Protein AF-A0A511KJM5-F1 (afdb_monomer)

Structure (mmCIF, N/CA/C/O backbone):
data_AF-A0A511KJM5-F1
#
_entry.id   AF-A0A511KJM5-F1
#
loop_
_atom_site.group_PDB
_atom_site.id
_atom_site.type_symbol
_atom_site.label_atom_id
_atom_site.label_alt_id
_atom_site.label_comp_id
_atom_site.label_asym_id
_atom_site.label_entity_id
_atom_site.label_seq_id
_atom_site.pdbx_PDB_ins_code
_atom_site.Cartn_x
_atom_site.Cartn_y
_atom_site.Cartn_z
_atom_site.occupancy
_atom_site.B_iso_or_equiv
_atom_site.auth_seq_id
_atom_site.auth_comp_id
_atom_site.auth_asym_id
_atom_site.auth_atom_id
_atom_site.pdbx_PDB_model_num
ATOM 1 N N . MET A 1 1 ? 23.973 -9.662 65.866 1.00 44.62 1 MET A N 1
ATOM 2 C CA . MET A 1 1 ? 25.382 -10.062 65.670 1.00 44.62 1 MET A CA 1
ATOM 3 C C . MET A 1 1 ? 25.517 -10.711 64.301 1.00 44.62 1 MET A C 1
ATOM 5 O O . MET A 1 1 ? 24.702 -11.571 64.009 1.00 44.62 1 MET A O 1
ATOM 9 N N . LEU A 1 2 ? 26.537 -10.286 63.536 1.00 46.44 2 LEU A N 1
ATOM 10 C CA . LEU A 1 2 ? 27.051 -10.831 62.260 1.00 46.44 2 LEU A CA 1
ATOM 11 C C . LEU A 1 2 ? 26.158 -10.548 61.031 1.00 46.44 2 LEU A C 1
ATOM 13 O O . LEU A 1 2 ? 25.158 -11.214 60.820 1.00 46.44 2 LEU A O 1
ATOM 17 N N . SER A 1 3 ? 26.356 -9.469 60.264 1.00 47.91 3 SER A N 1
ATOM 18 C CA . SER A 1 3 ? 27.481 -9.153 59.355 1.00 47.91 3 SER A CA 1
ATOM 19 C C . SER A 1 3 ? 27.780 -10.245 58.328 1.00 47.91 3 SER A C 1
ATOM 21 O O . SER A 1 3 ? 28.468 -11.210 58.649 1.00 47.91 3 SER A O 1
ATOM 23 N N . ARG A 1 4 ? 27.409 -10.008 57.060 1.00 50.09 4 ARG A N 1
ATOM 24 C CA . ARG A 1 4 ? 28.290 -10.322 55.925 1.00 50.09 4 ARG A CA 1
ATOM 25 C C . ARG A 1 4 ? 27.958 -9.463 54.703 1.00 50.09 4 ARG A C 1
ATOM 27 O O . ARG A 1 4 ? 26.909 -9.598 54.088 1.00 50.09 4 ARG A O 1
ATOM 34 N N . ALA A 1 5 ? 28.889 -8.568 54.399 1.00 52.91 5 ALA A N 1
ATOM 35 C CA . ALA A 1 5 ? 29.027 -7.882 53.127 1.00 52.91 5 ALA A CA 1
ATOM 36 C C . ALA A 1 5 ? 29.665 -8.825 52.096 1.00 52.91 5 ALA A C 1
ATOM 38 O O . ALA A 1 5 ? 30.489 -9.656 52.483 1.00 52.91 5 ALA A O 1
ATOM 39 N N . ALA A 1 6 ? 29.346 -8.644 50.811 1.00 52.06 6 ALA A N 1
ATOM 40 C CA . ALA A 1 6 ? 30.231 -8.995 49.700 1.00 52.06 6 ALA A CA 1
ATOM 41 C C . ALA A 1 6 ? 29.692 -8.480 48.349 1.00 52.06 6 ALA A C 1
ATOM 43 O O . ALA A 1 6 ? 28.700 -8.995 47.849 1.00 52.06 6 ALA A O 1
ATOM 44 N N . LEU A 1 7 ? 30.437 -7.517 47.782 1.00 52.69 7 LEU A N 1
ATOM 45 C CA . LEU A 1 7 ? 30.958 -7.509 46.398 1.00 52.69 7 LEU A CA 1
ATOM 46 C C . LEU A 1 7 ? 29.911 -7.421 45.268 1.00 52.69 7 LEU A C 1
ATOM 48 O O . LEU A 1 7 ? 29.286 -8.405 44.904 1.00 52.69 7 LEU A O 1
ATOM 52 N N . SER A 1 8 ? 29.606 -6.242 44.718 1.00 44.00 8 SER A N 1
ATOM 53 C CA . SER A 1 8 ? 30.422 -5.459 43.767 1.00 44.00 8 SER A CA 1
ATOM 54 C C . SER A 1 8 ? 31.068 -6.300 42.661 1.00 44.00 8 SER A C 1
ATOM 56 O O . SER A 1 8 ? 32.102 -6.927 42.876 1.00 44.00 8 SER A O 1
ATOM 58 N N . HIS A 1 9 ? 30.469 -6.251 41.471 1.00 49.47 9 HIS A N 1
ATOM 59 C CA . HIS A 1 9 ? 31.138 -6.535 40.206 1.00 49.47 9 HIS A CA 1
ATOM 60 C C . HIS A 1 9 ? 30.840 -5.395 39.228 1.00 49.47 9 HIS A C 1
ATOM 62 O O . HIS A 1 9 ? 29.792 -5.347 38.588 1.00 49.47 9 HIS A O 1
ATOM 68 N N . ASP A 1 10 ? 31.802 -4.481 39.133 1.00 47.84 10 ASP A N 1
ATOM 69 C CA . ASP A 1 10 ? 32.052 -3.677 37.945 1.00 47.84 10 ASP A CA 1
ATOM 70 C C . ASP A 1 10 ? 32.369 -4.599 36.760 1.00 47.84 10 ASP A C 1
ATOM 72 O O . ASP A 1 10 ? 33.267 -5.439 36.846 1.00 47.84 10 ASP A O 1
ATOM 76 N N . ALA A 1 11 ? 31.679 -4.410 35.634 1.00 49.16 11 ALA A N 1
ATOM 77 C CA . ALA A 1 11 ? 32.140 -4.870 34.323 1.00 49.16 11 ALA A CA 1
ATOM 78 C C . ALA A 1 11 ? 31.483 -4.066 33.185 1.00 49.16 11 ALA A C 1
ATOM 80 O O . ALA A 1 11 ? 30.686 -4.557 32.394 1.00 49.16 11 ALA A O 1
ATOM 81 N N . LEU A 1 12 ? 31.800 -2.774 33.145 1.00 50.78 12 LEU A N 1
ATOM 82 C CA . LEU A 1 12 ? 32.419 -2.086 32.006 1.00 50.78 12 LEU A CA 1
ATOM 83 C C . LEU A 1 12 ? 32.422 -2.858 30.661 1.00 50.78 12 LEU A C 1
ATOM 85 O O . LEU A 1 12 ? 33.468 -3.326 30.213 1.00 50.78 12 LEU A O 1
ATOM 89 N N . ASN A 1 13 ? 31.283 -2.940 29.966 1.00 45.88 13 ASN A N 1
ATOM 90 C CA . ASN A 1 13 ? 31.246 -3.509 28.616 1.00 45.88 13 ASN A CA 1
ATOM 91 C C . ASN A 1 13 ? 31.497 -2.415 27.561 1.00 45.88 13 ASN A C 1
ATOM 93 O O . ASN A 1 13 ? 30.588 -1.874 26.932 1.00 45.88 13 ASN A O 1
ATOM 97 N N . LYS A 1 14 ? 32.778 -2.056 27.408 1.00 44.88 14 LYS A N 1
ATOM 98 C CA . LYS A 1 14 ? 33.317 -1.325 26.251 1.00 44.88 14 LYS A CA 1
ATOM 99 C C . LYS A 1 14 ? 33.305 -2.263 25.040 1.00 44.88 14 LYS A C 1
ATOM 101 O O . LYS A 1 14 ? 34.254 -3.014 24.837 1.00 44.88 14 LYS A O 1
ATOM 106 N N . SER A 1 15 ? 32.264 -2.194 24.215 1.00 43.41 15 SER A N 1
ATOM 107 C CA . SER A 1 15 ? 32.276 -2.839 22.898 1.00 43.41 15 SER A CA 1
ATOM 108 C C . SER A 1 15 ? 32.949 -1.918 21.881 1.00 43.41 15 SER A C 1
ATOM 110 O O . SER A 1 15 ? 32.321 -1.051 21.276 1.00 43.41 15 SER A O 1
ATOM 112 N N . SER A 1 16 ? 34.256 -2.106 21.729 1.00 52.28 16 SER A N 1
ATOM 113 C CA . SER A 1 16 ? 35.069 -1.524 20.665 1.00 52.28 16 SER A CA 1
ATOM 114 C C . SER A 1 16 ? 35.290 -2.548 19.547 1.00 52.28 16 SER A C 1
ATOM 116 O O . SER A 1 16 ? 35.626 -3.692 19.846 1.00 52.28 16 SER A O 1
ATOM 118 N N . ARG A 1 17 ? 35.310 -2.042 18.298 1.00 47.44 17 ARG A N 1
ATOM 119 C CA . ARG A 1 17 ? 35.790 -2.651 17.025 1.00 47.44 17 ARG A CA 1
ATOM 120 C C . ARG A 1 17 ? 34.706 -3.462 16.295 1.00 47.44 17 ARG A C 1
ATOM 122 O O . ARG A 1 17 ? 34.012 -4.249 16.912 1.00 47.44 17 ARG A O 1
ATOM 129 N N . LEU A 1 18 ? 34.461 -3.280 14.994 1.00 51.66 18 LEU A N 1
ATOM 130 C CA . LEU A 1 18 ? 35.376 -3.329 13.837 1.00 51.66 18 LEU A CA 1
ATOM 131 C C . LEU A 1 18 ? 34.859 -2.364 12.738 1.00 51.66 18 LEU A C 1
ATOM 133 O O . LEU A 1 18 ? 33.666 -2.327 12.470 1.00 51.66 18 LEU A O 1
ATOM 137 N N . THR A 1 19 ? 35.646 -1.419 12.221 1.00 48.28 19 THR A N 1
ATOM 138 C CA . THR A 1 19 ? 36.573 -1.552 11.074 1.00 48.28 19 THR A CA 1
ATOM 139 C C . THR A 1 19 ? 35.918 -2.079 9.790 1.00 48.28 19 THR A C 1
ATOM 141 O O . THR A 1 19 ? 35.912 -3.280 9.547 1.00 48.28 19 THR A O 1
ATOM 144 N N . VAL A 1 20 ? 35.487 -1.163 8.916 1.00 55.62 20 VAL A N 1
ATOM 145 C CA . VAL A 1 20 ? 35.453 -1.381 7.459 1.00 55.62 20 VAL A CA 1
ATOM 146 C C . VAL A 1 20 ? 36.104 -0.163 6.794 1.00 55.62 20 VAL A C 1
ATOM 148 O O . VAL A 1 20 ? 35.520 0.921 6.817 1.00 55.62 20 VAL A O 1
ATOM 151 N N . PRO A 1 21 ? 37.321 -0.286 6.240 1.00 53.78 21 PRO A N 1
ATOM 152 C CA . PRO A 1 21 ? 37.894 0.745 5.396 1.00 53.78 21 PRO A CA 1
ATOM 153 C C . PRO A 1 21 ? 37.400 0.537 3.961 1.00 53.78 21 PRO A C 1
ATOM 155 O O . PRO A 1 21 ? 37.868 -0.351 3.250 1.00 53.78 21 PRO A O 1
ATOM 158 N N . SER A 1 22 ? 36.460 1.365 3.517 1.00 54.69 22 SER A N 1
ATOM 159 C CA . SER A 1 22 ? 36.085 1.434 2.103 1.00 54.69 22 SER A CA 1
ATOM 160 C C . SER A 1 22 ? 37.133 2.247 1.343 1.00 54.69 22 SER A C 1
ATOM 162 O O . SER A 1 22 ? 36.961 3.440 1.104 1.00 54.69 22 SER A O 1
ATOM 164 N N . PHE A 1 23 ? 38.242 1.604 0.981 1.00 54.06 23 PHE A N 1
ATOM 165 C CA . PHE A 1 23 ? 39.115 2.097 -0.078 1.00 54.06 23 PHE A CA 1
ATOM 166 C C . PHE A 1 23 ? 38.472 1.759 -1.423 1.00 54.06 23 PHE A C 1
ATOM 168 O O . PHE A 1 23 ? 38.379 0.588 -1.786 1.00 54.06 23 PHE A O 1
ATOM 175 N N . LEU A 1 24 ? 38.064 2.777 -2.178 1.00 59.47 24 LEU A N 1
ATOM 176 C CA . LEU A 1 24 ? 37.897 2.647 -3.622 1.00 59.47 24 LEU A CA 1
ATOM 177 C C . LEU A 1 24 ? 38.867 3.603 -4.327 1.00 59.47 24 LEU A C 1
ATOM 179 O O . LEU A 1 24 ? 38.896 4.791 -3.998 1.00 59.47 24 LEU A O 1
ATOM 183 N N . PRO A 1 25 ? 39.686 3.094 -5.264 1.00 60.50 25 PRO A N 1
ATOM 184 C CA . PRO A 1 25 ? 40.621 3.895 -6.031 1.00 60.50 25 PRO A CA 1
ATOM 185 C C . PRO A 1 25 ? 39.911 4.730 -7.105 1.00 60.50 25 PRO A C 1
ATOM 187 O O . PRO A 1 25 ? 38.919 4.324 -7.707 1.00 60.50 25 PRO A O 1
ATOM 190 N N . SER A 1 26 ? 40.495 5.904 -7.335 1.00 54.84 26 SER A N 1
ATOM 191 C CA . SER A 1 26 ? 40.245 6.838 -8.431 1.00 54.84 26 SER A CA 1
ATOM 192 C C . SER A 1 26 ? 40.170 6.152 -9.801 1.00 54.84 26 SER A C 1
ATOM 194 O O . SER A 1 26 ? 41.079 5.417 -10.184 1.00 54.84 26 SER A O 1
ATOM 196 N N . LEU A 1 27 ? 39.126 6.474 -10.569 1.00 60.50 27 LEU A N 1
ATOM 197 C CA . LEU A 1 27 ? 39.102 6.326 -12.023 1.00 60.50 27 LEU A CA 1
ATOM 198 C C . LEU A 1 27 ? 39.003 7.726 -12.649 1.00 60.50 27 LEU A C 1
ATOM 200 O O . LEU A 1 27 ? 37.963 8.373 -12.511 1.00 60.50 27 LEU A O 1
ATOM 204 N N . PRO A 1 28 ? 40.037 8.207 -13.361 1.00 60.47 28 PRO A N 1
ATOM 205 C CA . PRO A 1 28 ? 39.888 9.320 -14.281 1.00 60.47 28 PRO A CA 1
ATOM 206 C C . PRO A 1 28 ? 39.310 8.775 -15.592 1.00 60.47 28 PRO A C 1
ATOM 208 O O . PRO A 1 28 ? 39.903 7.915 -16.240 1.00 60.47 28 PRO A O 1
ATOM 211 N N . ALA A 1 29 ? 38.137 9.254 -15.991 1.00 52.62 29 ALA A N 1
ATOM 212 C CA . ALA A 1 29 ? 37.514 8.880 -17.257 1.00 52.62 29 ALA A CA 1
ATOM 213 C C . ALA A 1 29 ? 36.809 10.113 -17.858 1.00 52.62 29 ALA A C 1
ATOM 215 O O . ALA A 1 29 ? 36.437 11.033 -17.130 1.00 52.62 29 ALA A O 1
ATOM 216 N N . PRO A 1 30 ? 36.704 10.206 -19.188 1.00 53.47 30 PRO A N 1
ATOM 217 C CA . PRO A 1 30 ? 37.473 11.154 -19.984 1.00 53.47 30 PRO A CA 1
ATOM 218 C C . PRO A 1 30 ? 36.684 12.435 -20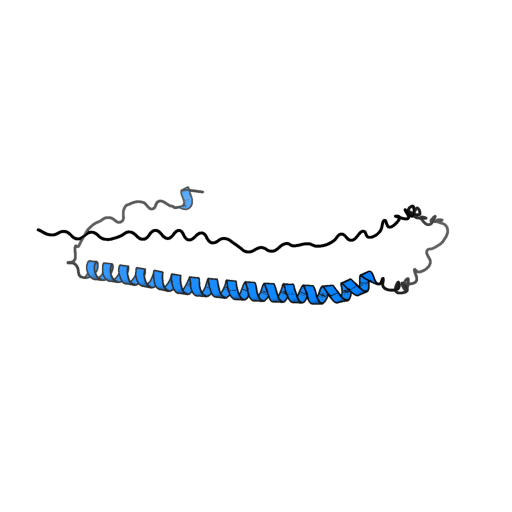.249 1.00 53.47 30 PRO A C 1
ATOM 220 O O . PRO A 1 30 ? 35.462 12.413 -20.408 1.00 53.47 30 PRO A O 1
ATOM 223 N N . THR A 1 31 ? 37.397 13.548 -20.405 1.00 55.44 31 THR A N 1
ATOM 224 C CA . THR A 1 31 ? 36.868 14.773 -21.007 1.00 55.44 31 THR A CA 1
ATOM 225 C C . THR A 1 31 ? 36.419 14.478 -22.437 1.00 55.44 31 THR A C 1
ATOM 227 O O . THR A 1 31 ? 37.195 14.471 -23.389 1.00 55.44 31 THR A O 1
ATOM 230 N N . ARG A 1 32 ? 35.125 14.201 -22.597 1.00 56.81 32 ARG A N 1
ATOM 231 C CA . ARG A 1 32 ? 34.477 14.118 -23.903 1.00 56.81 32 ARG A CA 1
ATOM 232 C C . ARG A 1 32 ? 34.369 15.549 -24.441 1.00 56.81 32 ARG A C 1
ATOM 234 O O . ARG A 1 32 ? 33.714 16.368 -23.792 1.00 56.81 32 ARG A O 1
ATOM 241 N N . PRO A 1 33 ? 34.975 15.895 -25.590 1.00 57.25 33 PRO A N 1
ATOM 242 C CA . PRO A 1 33 ? 34.729 17.194 -26.186 1.00 57.25 33 PRO A CA 1
ATOM 243 C C . PRO A 1 33 ? 33.260 17.236 -26.608 1.00 57.25 33 PRO A C 1
ATOM 245 O O . PRO A 1 33 ? 32.812 16.464 -27.459 1.00 57.25 33 PRO A O 1
ATOM 248 N N . TYR A 1 34 ? 32.495 18.132 -25.989 1.00 55.81 34 TYR A N 1
ATOM 249 C CA . TYR A 1 34 ? 31.198 18.537 -26.502 1.00 55.81 34 TYR A CA 1
ATOM 250 C C . TYR A 1 34 ? 31.441 19.215 -27.850 1.00 55.81 34 TYR A C 1
ATOM 252 O O . TYR A 1 34 ? 31.724 20.410 -27.924 1.00 55.81 34 TYR A O 1
ATOM 260 N N . ALA A 1 35 ? 31.339 18.441 -28.930 1.00 49.16 35 ALA A N 1
ATOM 261 C CA . ALA A 1 35 ? 31.126 18.983 -30.258 1.00 49.16 35 ALA A CA 1
ATOM 262 C C . ALA A 1 35 ? 29.751 19.661 -30.243 1.00 49.16 35 ALA A C 1
ATOM 264 O O . ALA A 1 35 ? 28.712 19.041 -30.475 1.00 49.16 35 ALA A O 1
ATOM 265 N N . ARG A 1 36 ? 29.766 20.946 -29.890 1.00 50.53 36 ARG A N 1
ATOM 266 C CA . ARG A 1 36 ? 28.658 21.888 -29.979 1.00 50.53 36 ARG A CA 1
ATOM 267 C C . ARG A 1 36 ? 28.301 22.029 -31.459 1.00 50.53 36 ARG A C 1
ATOM 269 O O . ARG A 1 36 ? 28.764 22.941 -32.134 1.00 50.53 36 ARG A O 1
ATOM 276 N N . ARG A 1 37 ? 27.529 21.080 -31.996 1.00 51.44 37 ARG A N 1
ATOM 277 C CA . ARG A 1 37 ? 26.861 21.267 -33.285 1.00 51.44 37 ARG A CA 1
ATOM 278 C C . ARG A 1 37 ? 25.827 22.359 -33.075 1.00 51.44 37 ARG A C 1
ATOM 280 O O . ARG A 1 37 ? 24.842 22.165 -32.370 1.00 51.44 37 ARG A O 1
ATOM 287 N N . TYR A 1 38 ? 26.120 23.519 -33.643 1.00 57.09 38 TYR A N 1
ATOM 288 C CA . TYR A 1 38 ? 25.173 24.604 -33.800 1.00 57.09 38 TYR A CA 1
ATOM 289 C C . TYR A 1 38 ? 23.883 24.059 -34.417 1.00 57.09 38 TYR A C 1
ATOM 291 O O . TYR A 1 38 ? 23.915 23.267 -35.361 1.00 57.09 38 TYR A O 1
ATOM 299 N N . ALA A 1 39 ? 22.764 24.463 -33.823 1.00 57.75 39 ALA A N 1
ATOM 300 C CA . ALA A 1 39 ? 21.435 24.243 -34.352 1.00 57.75 39 ALA A CA 1
ATOM 301 C C . ALA A 1 39 ? 21.385 24.740 -35.802 1.00 57.75 39 ALA A C 1
ATOM 303 O O . ALA A 1 39 ? 21.679 25.902 -36.077 1.00 57.75 39 ALA A O 1
ATOM 304 N N . THR A 1 40 ? 21.026 23.860 -36.730 1.00 57.22 40 THR A N 1
ATOM 305 C CA . THR A 1 40 ? 20.578 24.278 -38.057 1.00 57.22 40 THR A CA 1
ATOM 306 C C . THR A 1 40 ? 19.260 25.035 -37.880 1.00 57.22 40 THR A C 1
ATOM 308 O O . THR A 1 40 ? 18.344 24.468 -37.275 1.00 57.22 40 THR A O 1
ATOM 311 N N . PRO A 1 41 ? 19.125 26.282 -38.361 1.00 56.75 41 PRO A N 1
ATOM 312 C CA . PRO A 1 41 ? 17.831 26.941 -38.392 1.00 56.75 41 PRO A CA 1
ATOM 313 C C . PRO A 1 41 ? 16.889 26.149 -39.303 1.00 56.75 41 PRO A C 1
ATOM 315 O O . PRO A 1 41 ? 17.273 25.688 -40.377 1.00 56.75 41 PRO A O 1
ATOM 318 N N . SER A 1 42 ? 15.664 25.965 -38.818 1.00 51.38 42 SER A N 1
ATOM 319 C CA . SER A 1 42 ? 14.542 25.389 -39.548 1.00 51.38 42 SER A CA 1
ATOM 320 C C . SER A 1 42 ? 14.359 26.138 -40.868 1.00 51.38 42 SER A C 1
ATOM 322 O O . SER A 1 42 ? 13.961 27.300 -40.866 1.00 51.38 42 SER A O 1
ATOM 324 N N . THR A 1 43 ? 14.661 25.489 -41.992 1.00 53.00 43 THR A N 1
ATOM 325 C CA . THR A 1 43 ? 14.195 25.934 -43.306 1.00 53.00 43 THR A CA 1
ATOM 326 C C . THR A 1 43 ? 12.683 25.745 -43.324 1.00 53.00 43 THR A C 1
ATOM 328 O O . THR A 1 43 ? 12.187 24.651 -43.588 1.00 53.00 43 THR A O 1
ATOM 331 N N . GLU A 1 44 ? 11.944 26.795 -42.973 1.00 57.09 44 GLU A N 1
ATOM 332 C CA . GLU A 1 44 ? 10.529 26.880 -43.316 1.00 57.09 44 GLU A CA 1
ATOM 333 C C . GLU A 1 44 ? 10.404 26.777 -44.844 1.00 57.09 44 GLU A C 1
ATOM 335 O O . GLU A 1 44 ? 11.134 27.470 -45.563 1.00 57.09 44 GLU A O 1
ATOM 340 N N . PRO A 1 45 ? 9.539 25.901 -45.381 1.00 59.38 45 PRO A N 1
ATOM 341 C CA . PRO A 1 45 ? 9.283 25.897 -46.808 1.00 59.38 45 PRO A CA 1
ATOM 342 C C . PRO A 1 45 ? 8.568 27.204 -47.158 1.00 59.38 45 PRO A C 1
ATOM 344 O O . PRO A 1 45 ? 7.500 27.499 -46.631 1.00 59.38 45 PRO A O 1
ATOM 347 N N . ASN A 1 46 ? 9.177 27.988 -48.045 1.00 55.16 46 ASN A N 1
ATOM 348 C CA . ASN A 1 46 ? 8.548 29.124 -48.702 1.00 55.16 46 ASN A CA 1
ATOM 349 C C . ASN A 1 46 ? 7.310 28.610 -49.459 1.00 55.16 46 ASN A C 1
ATOM 351 O O . ASN A 1 46 ? 7.440 27.940 -50.485 1.00 55.16 46 ASN A O 1
ATOM 355 N N . ILE A 1 47 ? 6.121 28.833 -48.896 1.00 56.66 47 ILE A N 1
ATOM 356 C CA . ILE A 1 47 ? 4.843 28.443 -49.496 1.00 56.66 47 ILE A CA 1
ATOM 357 C C . ILE A 1 47 ? 4.524 29.481 -50.573 1.00 56.66 47 ILE A C 1
ATOM 359 O O . ILE A 1 47 ? 3.958 30.533 -50.290 1.00 56.66 47 ILE A O 1
ATOM 363 N N . ASP A 1 48 ? 4.911 29.183 -51.812 1.00 60.03 48 ASP A N 1
ATOM 364 C CA . ASP A 1 48 ? 4.470 29.923 -52.993 1.00 60.03 48 ASP A CA 1
ATOM 365 C C . ASP A 1 48 ? 2.969 29.635 -53.228 1.00 60.03 48 ASP A C 1
ATOM 367 O O . ASP A 1 48 ? 2.596 28.477 -53.444 1.00 60.03 48 ASP A O 1
ATOM 371 N N . PRO A 1 49 ? 2.068 30.636 -53.172 1.00 61.22 49 PRO A N 1
ATOM 372 C CA . PRO A 1 49 ? 0.619 30.415 -53.218 1.00 61.22 49 PRO A CA 1
ATOM 373 C C . PRO A 1 49 ? 0.073 30.032 -54.607 1.00 61.22 49 PRO A C 1
ATOM 375 O O . PRO A 1 49 ? -1.142 30.000 -54.795 1.00 61.22 49 PRO A O 1
ATOM 378 N N . ARG A 1 50 ? 0.929 29.758 -55.600 1.00 61.94 50 ARG A N 1
ATOM 379 C CA . ARG A 1 50 ? 0.501 29.445 -56.978 1.00 61.94 50 ARG A CA 1
ATOM 380 C C . ARG A 1 50 ? 0.347 27.959 -57.298 1.00 61.94 50 ARG A C 1
ATOM 382 O O . ARG A 1 50 ? -0.125 27.645 -58.388 1.00 61.94 50 ARG A O 1
ATOM 389 N N . PHE A 1 51 ? 0.694 27.056 -56.383 1.00 60.09 51 PHE A N 1
ATOM 390 C CA . PHE A 1 51 ? 0.577 25.615 -56.620 1.00 60.09 51 PHE A CA 1
ATOM 391 C C . PHE A 1 51 ? -0.577 25.003 -55.809 1.00 60.09 51 PHE A C 1
ATOM 393 O O . PHE A 1 51 ? -0.615 25.175 -54.588 1.00 60.09 51 PHE A O 1
ATOM 400 N N . PRO A 1 52 ? -1.527 24.286 -56.444 1.00 65.38 52 PRO A N 1
ATOM 401 C CA . PRO A 1 52 ? -2.532 23.529 -55.707 1.00 65.38 52 PRO A CA 1
ATOM 402 C C . PRO A 1 52 ? -1.837 22.441 -54.866 1.00 65.38 52 PRO A C 1
ATOM 404 O O . PRO A 1 52 ? -0.883 21.827 -55.348 1.00 65.38 52 PRO A O 1
ATOM 407 N N . PRO A 1 53 ? -2.271 22.192 -53.616 1.00 60.94 53 PRO A N 1
ATOM 408 C CA . PRO A 1 53 ? -1.632 21.203 -52.758 1.00 60.94 53 PRO A CA 1
ATOM 409 C C . PRO A 1 53 ? -1.803 19.809 -53.367 1.00 60.94 53 PRO A C 1
ATOM 411 O O . PRO A 1 53 ? -2.924 19.311 -53.481 1.00 60.94 53 PRO A O 1
ATOM 414 N N . GLU A 1 54 ? -0.695 19.172 -53.748 1.00 63.34 54 GLU A N 1
ATOM 415 C CA . GLU A 1 54 ? -0.698 17.752 -54.09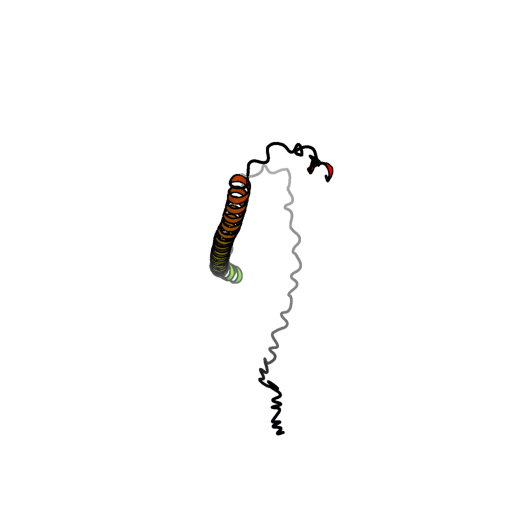6 1.00 63.34 54 GLU A CA 1
ATOM 416 C C . GLU A 1 54 ? -1.263 16.915 -52.931 1.00 63.34 54 GLU A C 1
ATOM 418 O O . GLU A 1 54 ? -1.077 17.269 -51.755 1.00 63.34 54 GLU A O 1
ATOM 423 N N . PRO A 1 55 ? -1.944 15.789 -53.221 1.00 62.97 55 PRO A N 1
ATOM 424 C CA . PRO A 1 55 ? -2.400 14.870 -52.192 1.00 62.97 55 PRO A CA 1
ATOM 425 C C . PRO A 1 55 ? -1.189 14.392 -51.390 1.00 62.97 55 PRO A C 1
ATOM 427 O O . PRO A 1 55 ? -0.303 13.720 -51.913 1.00 62.97 55 PRO A O 1
ATOM 430 N N . ARG A 1 56 ? -1.149 14.765 -50.105 1.00 59.03 56 ARG A N 1
ATOM 431 C CA . ARG A 1 56 ? -0.124 14.344 -49.146 1.00 59.03 56 ARG A CA 1
ATOM 432 C C . ARG A 1 56 ? -0.048 12.819 -49.151 1.00 59.03 56 ARG A C 1
ATOM 434 O O . ARG A 1 56 ? -0.869 12.159 -48.517 1.00 59.03 56 ARG A O 1
ATOM 441 N N . GLN A 1 57 ? 0.929 12.263 -49.860 1.00 63.56 57 GLN A N 1
ATOM 442 C CA . GLN A 1 57 ? 1.259 10.853 -49.731 1.00 63.56 57 GLN A CA 1
ATOM 443 C C . GLN A 1 57 ? 1.581 10.591 -48.252 1.00 63.56 57 GLN A C 1
ATOM 445 O O . GLN A 1 57 ? 2.264 1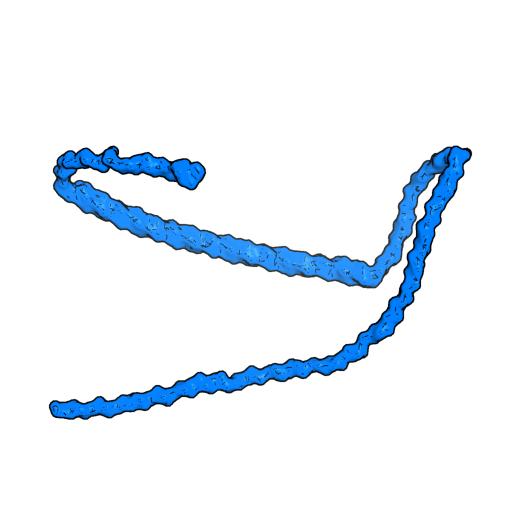1.414 -47.625 1.00 63.56 57 GLN A O 1
ATOM 450 N N . PRO A 1 58 ? 1.070 9.505 -47.648 1.00 58.75 58 PRO A N 1
ATOM 451 C CA . PRO A 1 58 ? 1.430 9.167 -46.284 1.00 58.75 58 PRO A CA 1
ATOM 452 C C . PRO A 1 58 ? 2.939 8.942 -46.263 1.00 58.75 58 PRO A C 1
ATOM 454 O O . PRO A 1 58 ? 3.440 7.996 -46.863 1.00 58.75 58 PRO A O 1
ATOM 457 N N . LEU A 1 59 ? 3.661 9.855 -45.610 1.00 58.78 59 LEU A N 1
ATOM 458 C CA . LEU A 1 59 ? 5.080 9.726 -45.310 1.00 58.78 59 LEU A CA 1
ATOM 459 C C . LEU A 1 59 ? 5.271 8.406 -44.561 1.00 58.78 59 LEU A C 1
ATOM 461 O O . LEU A 1 59 ? 5.106 8.350 -43.339 1.00 58.78 59 LEU A O 1
ATOM 465 N N . VAL A 1 60 ? 5.594 7.343 -45.298 1.00 60.06 60 VAL A N 1
ATOM 466 C CA . VAL A 1 60 ? 6.149 6.109 -44.756 1.00 60.06 60 VAL A CA 1
ATOM 467 C C . VAL A 1 60 ? 7.464 6.534 -44.124 1.00 60.06 60 VAL A C 1
ATOM 469 O O . VAL A 1 60 ? 8.481 6.709 -44.790 1.00 60.06 60 VAL A O 1
ATOM 472 N N . ARG A 1 61 ? 7.407 6.848 -42.827 1.00 62.28 61 ARG A N 1
ATOM 473 C CA . ARG A 1 61 ? 8.591 7.120 -42.026 1.00 62.28 61 ARG A CA 1
ATOM 474 C C . ARG A 1 61 ? 9.363 5.812 -41.982 1.00 62.28 61 ARG A C 1
ATOM 476 O O . ARG A 1 61 ? 9.018 4.934 -41.196 1.00 62.28 61 ARG A O 1
ATOM 483 N N . GLU A 1 62 ? 10.372 5.701 -42.838 1.00 66.75 62 GLU A N 1
ATOM 484 C CA . GLU A 1 62 ? 11.435 4.707 -42.709 1.00 66.75 62 GLU A CA 1
ATOM 485 C C . GLU A 1 62 ? 11.826 4.618 -41.224 1.00 66.75 62 GLU A C 1
ATOM 487 O O . GLU A 1 62 ? 12.109 5.660 -40.607 1.00 66.75 62 GLU A O 1
ATOM 492 N N . PRO A 1 63 ? 11.741 3.430 -40.596 1.00 70.62 63 PRO A N 1
ATOM 493 C CA . PRO A 1 63 ? 11.998 3.293 -39.176 1.00 70.62 63 PRO A CA 1
ATOM 494 C C . PRO A 1 63 ? 13.449 3.690 -38.923 1.00 70.62 63 PRO A C 1
ATOM 496 O O . PRO A 1 63 ? 14.386 2.992 -39.303 1.00 70.62 63 PRO A O 1
ATOM 499 N N . LYS A 1 64 ? 13.631 4.855 -38.294 1.00 74.94 64 LYS A N 1
ATOM 500 C CA . LYS A 1 64 ? 14.945 5.352 -37.893 1.00 74.94 64 LYS A CA 1
ATOM 501 C C . LYS A 1 64 ? 15.654 4.231 -37.123 1.00 74.94 64 LYS A C 1
ATOM 503 O O . LYS A 1 64 ? 15.047 3.722 -36.175 1.00 74.94 64 LYS A O 1
ATOM 508 N N . PRO A 1 65 ? 16.883 3.837 -37.516 1.00 75.25 65 PRO A N 1
ATOM 509 C CA . PRO A 1 65 ? 17.565 2.713 -36.895 1.00 75.25 65 PRO A CA 1
ATOM 510 C C . PRO A 1 65 ? 17.610 2.942 -35.382 1.00 75.25 65 PRO A C 1
ATOM 512 O O . PRO A 1 65 ? 17.926 4.060 -34.948 1.00 75.25 65 PRO A O 1
ATOM 515 N N . PRO A 1 66 ? 17.208 1.944 -34.580 1.00 73.56 66 PRO A N 1
ATOM 516 C CA . PRO A 1 66 ? 17.103 2.111 -33.145 1.00 73.56 66 PRO A CA 1
ATOM 517 C C . PRO A 1 66 ? 18.473 2.491 -32.586 1.00 73.56 66 PRO A C 1
ATOM 519 O O . PRO A 1 66 ? 19.492 1.861 -32.859 1.00 73.56 66 PRO A O 1
ATOM 522 N N . ASN A 1 67 ? 18.510 3.576 -31.815 1.00 82.81 67 ASN A N 1
ATOM 523 C CA . ASN A 1 67 ? 19.728 3.970 -31.121 1.00 82.81 67 ASN A CA 1
ATOM 524 C C . ASN A 1 67 ? 20.051 2.890 -30.076 1.00 82.81 67 ASN A C 1
ATOM 526 O O . ASN A 1 67 ? 19.147 2.468 -29.353 1.00 82.81 67 ASN A O 1
ATOM 530 N N . ALA A 1 68 ? 21.321 2.505 -29.921 1.00 84.12 68 ALA A N 1
ATOM 531 C CA . ALA A 1 68 ? 21.738 1.483 -28.947 1.00 84.12 68 ALA A CA 1
ATOM 532 C C . ALA A 1 68 ? 21.261 1.784 -27.508 1.00 84.12 68 ALA A C 1
ATOM 534 O O . ALA A 1 68 ? 20.877 0.891 -26.759 1.00 84.12 68 ALA A O 1
ATOM 535 N N . THR A 1 69 ? 21.201 3.066 -27.131 1.00 84.31 69 THR A N 1
ATOM 536 C CA . THR A 1 69 ? 20.637 3.501 -25.845 1.00 84.31 69 THR A CA 1
ATOM 537 C C . THR A 1 69 ? 19.135 3.235 -25.734 1.00 84.31 69 THR A C 1
ATOM 539 O O . THR A 1 69 ? 18.657 2.894 -24.658 1.00 84.31 69 THR A O 1
ATOM 542 N N . SER A 1 70 ? 18.375 3.348 -26.825 1.00 85.25 70 SER A N 1
ATOM 543 C CA . SER A 1 70 ? 16.929 3.097 -26.821 1.00 85.25 70 SER A CA 1
ATOM 544 C C . SER A 1 70 ? 16.580 1.615 -26.670 1.00 85.25 70 SER A C 1
ATOM 546 O O . SER A 1 70 ? 15.607 1.294 -25.989 1.00 85.25 70 SER A O 1
ATOM 548 N N . GLU A 1 71 ? 17.389 0.712 -27.230 1.00 86.31 71 GLU A N 1
ATOM 549 C CA . GLU A 1 71 ? 17.212 -0.736 -27.047 1.00 86.31 71 GLU A CA 1
ATOM 550 C C . GLU A 1 71 ? 17.493 -1.159 -25.604 1.00 86.31 71 GLU A C 1
ATOM 552 O O . GLU A 1 71 ? 16.735 -1.938 -25.027 1.00 86.31 71 GLU A O 1
ATOM 557 N N . PHE A 1 72 ? 18.519 -0.570 -24.982 1.00 86.75 72 PHE A N 1
ATOM 558 C CA . PHE A 1 72 ? 18.834 -0.808 -23.574 1.00 86.75 72 PHE A CA 1
ATOM 559 C C . PHE A 1 72 ? 17.652 -0.475 -22.652 1.00 86.75 72 PHE A C 1
ATOM 561 O O . PHE A 1 72 ? 17.244 -1.306 -21.840 1.00 86.75 72 PHE A O 1
ATOM 568 N N . TYR A 1 73 ? 17.047 0.708 -22.805 1.00 89.50 73 TYR A N 1
ATOM 569 C CA . TYR A 1 73 ? 15.896 1.087 -21.981 1.00 89.50 73 TYR A CA 1
ATOM 570 C C . TYR A 1 73 ? 14.658 0.238 -22.275 1.00 89.50 73 TYR A C 1
ATOM 572 O O . TYR A 1 73 ? 13.937 -0.111 -21.343 1.00 89.50 73 TYR A O 1
ATOM 580 N N . ARG A 1 74 ? 14.423 -0.154 -23.533 1.00 89.06 74 ARG A N 1
ATOM 581 C CA . ARG A 1 74 ? 13.302 -1.046 -23.879 1.00 89.06 74 ARG A CA 1
ATOM 582 C C . ARG A 1 74 ? 13.376 -2.395 -23.168 1.00 89.06 74 ARG A C 1
ATOM 584 O O . ARG A 1 74 ? 12.334 -2.914 -22.786 1.00 89.06 74 ARG A O 1
ATOM 591 N N . ASN A 1 75 ? 14.579 -2.916 -22.941 1.00 89.38 75 ASN A N 1
ATOM 592 C CA . ASN A 1 75 ? 14.774 -4.179 -22.229 1.00 89.38 75 ASN A CA 1
ATOM 593 C C . ASN A 1 75 ? 14.795 -4.008 -20.699 1.00 89.38 75 ASN A C 1
ATOM 595 O O . ASN A 1 75 ? 14.370 -4.908 -19.978 1.00 89.38 75 ASN A O 1
ATOM 599 N N . LEU A 1 76 ? 15.259 -2.860 -20.193 1.00 90.75 76 LEU A N 1
ATOM 600 C CA . LEU A 1 76 ? 15.366 -2.594 -18.753 1.00 90.75 76 LEU A CA 1
ATOM 601 C C . LEU A 1 76 ? 14.038 -2.161 -18.107 1.00 90.75 76 LEU A C 1
ATOM 603 O O . LEU A 1 76 ? 13.751 -2.525 -16.969 1.00 90.75 76 LEU A O 1
ATOM 607 N N . ILE A 1 77 ? 13.219 -1.379 -18.812 1.00 91.25 77 ILE A N 1
ATOM 608 C CA . ILE A 1 77 ? 11.965 -0.842 -18.260 1.00 91.25 77 ILE A CA 1
ATOM 609 C C . ILE A 1 77 ? 11.006 -1.957 -17.805 1.00 91.25 77 ILE A C 1
ATOM 611 O O . ILE A 1 77 ? 10.473 -1.838 -16.699 1.00 91.25 77 ILE A O 1
ATOM 615 N N . PRO A 1 78 ? 10.796 -3.050 -18.569 1.00 92.94 78 PRO A N 1
ATOM 616 C CA . PRO A 1 78 ? 9.927 -4.132 -18.135 1.00 92.94 78 PRO A CA 1
ATOM 617 C C . PRO A 1 78 ? 10.372 -4.738 -16.806 1.00 92.94 78 PRO A C 1
ATOM 619 O O . PRO A 1 78 ? 9.547 -4.861 -15.907 1.00 92.94 78 PRO A O 1
ATOM 622 N N . SER A 1 79 ? 11.654 -5.063 -16.625 1.00 90.69 79 SER A N 1
ATOM 623 C CA . SER A 1 79 ? 12.123 -5.697 -15.385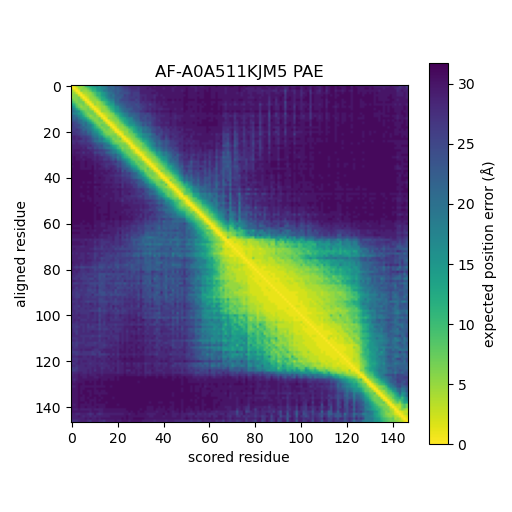 1.00 90.69 79 SER A CA 1
ATOM 624 C C . SER A 1 79 ? 11.989 -4.770 -14.176 1.00 90.69 79 SER A C 1
ATOM 626 O O . SER A 1 79 ? 11.515 -5.202 -13.125 1.00 90.69 79 SER A O 1
ATOM 628 N N . MET A 1 80 ? 12.296 -3.480 -14.334 1.00 93.06 80 MET A N 1
ATOM 629 C CA . MET A 1 80 ? 12.062 -2.486 -13.283 1.00 93.06 80 MET A CA 1
ATOM 630 C C . MET A 1 80 ? 10.582 -2.372 -12.901 1.00 93.06 80 MET A C 1
ATOM 632 O O . MET A 1 80 ? 10.256 -2.278 -11.716 1.00 93.06 80 MET A O 1
ATOM 636 N N . LEU A 1 81 ? 9.684 -2.412 -13.887 1.00 93.88 81 LEU A N 1
ATOM 637 C CA . LEU A 1 81 ? 8.243 -2.347 -13.653 1.00 93.88 81 LEU A CA 1
ATOM 638 C C . LEU A 1 81 ? 7.752 -3.580 -12.884 1.00 93.88 81 LEU A C 1
ATOM 640 O O . LEU A 1 81 ? 6.984 -3.430 -11.937 1.00 93.88 81 LEU A O 1
ATOM 644 N N . HIS A 1 82 ? 8.247 -4.776 -13.215 1.00 94.12 82 HIS A N 1
ATOM 645 C CA . HIS A 1 82 ? 7.908 -6.000 -12.478 1.00 94.12 82 HIS A CA 1
ATOM 646 C C . HIS A 1 82 ? 8.377 -5.935 -11.020 1.00 94.12 82 HIS A C 1
ATOM 648 O O . HIS A 1 82 ? 7.615 -6.300 -10.127 1.00 94.12 82 HIS A O 1
ATOM 654 N N . CYS A 1 83 ? 9.582 -5.418 -10.754 1.00 94.38 83 CYS A N 1
ATOM 655 C CA . CYS A 1 83 ? 10.067 -5.234 -9.384 1.00 94.38 83 CYS A CA 1
ATOM 656 C C . CYS A 1 83 ? 9.180 -4.273 -8.581 1.00 94.38 83 CYS A C 1
ATOM 658 O O . CYS A 1 83 ? 8.851 -4.558 -7.430 1.00 94.38 83 CYS A O 1
ATOM 660 N N . LEU A 1 84 ? 8.759 -3.157 -9.184 1.00 96.06 84 LEU A N 1
ATOM 661 C CA . LEU A 1 84 ? 7.862 -2.200 -8.530 1.00 96.06 84 LEU A CA 1
ATOM 662 C C . LEU A 1 84 ? 6.466 -2.782 -8.293 1.00 96.06 84 LEU A C 1
ATOM 664 O O . LEU A 1 84 ? 5.911 -2.596 -7.213 1.00 96.06 84 LEU A O 1
ATOM 668 N N . ALA A 1 85 ? 5.918 -3.509 -9.268 1.00 96.81 85 ALA A N 1
ATOM 669 C CA . ALA A 1 85 ? 4.620 -4.164 -9.138 1.00 96.81 85 ALA A CA 1
ATOM 670 C C . ALA A 1 85 ? 4.638 -5.241 -8.045 1.00 96.81 85 ALA A C 1
ATOM 672 O O . ALA A 1 85 ? 3.728 -5.319 -7.226 1.00 96.81 85 ALA A O 1
ATOM 673 N N . LEU A 1 86 ? 5.696 -6.050 -7.984 1.00 97.25 86 LEU A N 1
ATOM 674 C CA . LEU A 1 86 ? 5.827 -7.073 -6.952 1.00 97.25 86 LEU A CA 1
ATOM 675 C C . LEU A 1 86 ? 6.013 -6.441 -5.565 1.00 97.25 86 LEU A C 1
ATOM 677 O O . LEU A 1 86 ? 5.391 -6.882 -4.601 1.00 97.25 86 LEU A O 1
ATOM 681 N N . GLY A 1 87 ? 6.799 -5.364 -5.475 1.00 97.12 87 GLY A N 1
ATOM 682 C CA . GLY A 1 87 ? 6.961 -4.596 -4.242 1.00 97.12 87 GLY A CA 1
ATOM 683 C C . GLY A 1 87 ? 5.651 -3.984 -3.741 1.00 97.12 87 GLY A C 1
ATOM 684 O O . GLY A 1 87 ? 5.357 -4.076 -2.549 1.00 97.12 87 GLY A O 1
ATOM 685 N N . SER A 1 88 ? 4.834 -3.413 -4.633 1.00 97.12 88 SER A N 1
ATOM 686 C CA . SER A 1 88 ? 3.546 -2.826 -4.247 1.00 97.12 88 SER A CA 1
ATOM 687 C C . SER A 1 88 ? 2.546 -3.885 -3.787 1.00 97.12 88 SER A C 1
ATOM 689 O O . SER A 1 88 ? 1.883 -3.685 -2.772 1.00 97.12 88 SER A O 1
ATOM 691 N N . ILE A 1 89 ? 2.478 -5.036 -4.463 1.00 97.50 89 ILE A N 1
ATOM 692 C CA . ILE A 1 89 ? 1.605 -6.148 -4.058 1.00 97.50 89 ILE A CA 1
ATOM 693 C C . ILE A 1 89 ? 1.973 -6.641 -2.656 1.00 97.50 89 ILE A C 1
ATOM 695 O O . ILE A 1 89 ? 1.092 -6.789 -1.811 1.00 97.50 89 ILE A O 1
ATOM 699 N N . VAL A 1 90 ? 3.263 -6.870 -2.389 1.00 97.94 90 VAL A N 1
ATOM 700 C CA . VAL A 1 90 ? 3.726 -7.335 -1.072 1.00 97.94 90 VAL A CA 1
ATOM 701 C C . VAL A 1 90 ? 3.431 -6.297 0.009 1.00 97.94 90 VAL A C 1
ATOM 703 O O . VAL A 1 90 ? 2.949 -6.660 1.080 1.00 97.94 90 VAL A O 1
ATOM 706 N N . TYR A 1 91 ? 3.668 -5.014 -0.275 1.00 97.38 91 TYR A N 1
ATOM 707 C CA . TYR A 1 91 ? 3.342 -3.927 0.646 1.00 97.38 91 TYR A CA 1
ATOM 708 C C . TYR A 1 91 ? 1.851 -3.921 1.008 1.00 97.38 91 TYR A C 1
ATOM 710 O O . TYR A 1 91 ? 1.512 -3.953 2.191 1.00 97.38 91 TYR A O 1
ATOM 718 N N . TYR A 1 92 ? 0.967 -3.974 0.008 1.00 97.50 92 TYR A N 1
ATOM 719 C CA . TYR A 1 92 ? -0.478 -3.990 0.241 1.00 97.50 92 TYR A CA 1
ATOM 720 C C . TYR A 1 92 ? -0.955 -5.260 0.945 1.00 97.50 92 TYR A C 1
ATOM 722 O O . TYR A 1 92 ? -1.847 -5.185 1.785 1.00 97.50 92 TYR A O 1
ATOM 730 N N . ALA A 1 93 ? -0.363 -6.419 0.655 1.00 97.12 93 ALA A N 1
ATOM 731 C CA . ALA A 1 93 ? -0.677 -7.651 1.375 1.00 97.12 93 ALA A CA 1
ATOM 732 C C . ALA A 1 93 ? -0.325 -7.532 2.868 1.00 97.12 93 ALA A C 1
ATOM 734 O O . ALA A 1 93 ? -1.089 -7.977 3.727 1.00 97.12 93 ALA A O 1
ATOM 735 N N . LEU A 1 94 ? 0.805 -6.893 3.181 1.00 97.38 94 LEU A N 1
ATOM 736 C CA . LEU A 1 94 ? 1.248 -6.680 4.555 1.00 97.38 94 LEU A CA 1
ATOM 737 C C . LEU A 1 94 ? 0.368 -5.660 5.288 1.00 97.38 94 LEU A C 1
ATOM 739 O O . LEU A 1 94 ? -0.029 -5.896 6.429 1.00 97.38 94 LEU A O 1
ATOM 743 N N . GLU A 1 95 ? 0.024 -4.555 4.627 1.00 96.06 95 GLU A N 1
ATOM 744 C CA . GLU A 1 95 ? -0.898 -3.547 5.157 1.00 96.06 95 GLU A CA 1
ATOM 745 C C . GLU A 1 95 ? -2.288 -4.144 5.407 1.00 96.06 95 GLU A C 1
ATOM 747 O O . GLU A 1 95 ? -2.883 -3.928 6.465 1.00 96.06 95 GLU A O 1
ATOM 752 N N . PHE A 1 96 ? -2.780 -4.965 4.478 1.00 96.50 96 PHE A N 1
ATOM 753 C CA . PHE A 1 96 ? -4.042 -5.677 4.635 1.00 96.50 96 PHE A CA 1
ATOM 754 C C . PHE A 1 96 ? -4.010 -6.626 5.838 1.00 96.50 96 PHE A C 1
ATOM 756 O O . PHE A 1 96 ? -4.933 -6.612 6.654 1.00 96.50 96 PHE A O 1
ATOM 763 N N . GLY A 1 97 ? -2.927 -7.396 5.994 1.00 97.00 97 GLY A N 1
ATOM 764 C CA . GLY A 1 97 ? -2.719 -8.249 7.163 1.00 97.00 97 GLY A CA 1
ATOM 765 C C . GLY A 1 97 ? -2.713 -7.449 8.467 1.00 97.00 97 GLY A C 1
ATOM 766 O O . GLY A 1 97 ? -3.414 -7.803 9.412 1.00 97.00 97 GLY A O 1
ATOM 767 N N . TYR A 1 98 ? -1.999 -6.322 8.508 1.00 96.31 98 TYR A N 1
ATOM 768 C CA . TYR A 1 98 ? -1.981 -5.437 9.675 1.00 96.31 98 TYR A CA 1
ATOM 769 C C . TYR A 1 98 ? -3.379 -4.911 10.031 1.00 96.31 98 TYR A C 1
ATOM 771 O O . TYR A 1 98 ? -3.795 -4.989 11.190 1.00 96.31 98 TYR A O 1
ATOM 779 N N . MET A 1 99 ? -4.128 -4.419 9.041 1.00 95.94 99 MET A N 1
ATOM 780 C CA . MET A 1 99 ? -5.492 -3.925 9.244 1.00 95.94 99 MET A CA 1
ATOM 781 C C . MET A 1 99 ? -6.420 -5.031 9.748 1.00 95.94 99 MET A C 1
ATOM 783 O O . MET A 1 99 ? -7.219 -4.788 10.654 1.00 95.94 99 MET A O 1
ATOM 787 N N . TYR A 1 100 ? -6.284 -6.245 9.218 1.00 96.31 100 TYR A N 1
ATOM 788 C CA . TYR A 1 100 ? -7.057 -7.400 9.656 1.00 96.31 100 TYR A CA 1
ATOM 789 C C . TYR A 1 100 ? -6.797 -7.733 11.135 1.00 96.31 100 TYR A C 1
ATOM 791 O O . TYR A 1 100 ? -7.736 -7.714 11.932 1.00 96.31 100 TYR A O 1
ATOM 799 N N . LEU A 1 101 ? -5.530 -7.900 11.534 1.00 94.31 101 LEU A N 1
ATOM 800 C CA . LEU A 1 101 ? -5.181 -8.159 12.939 1.00 94.31 101 LEU A CA 1
ATOM 801 C C . LEU A 1 101 ? -5.617 -7.011 13.865 1.00 94.31 101 LEU A C 1
ATOM 803 O O . LEU A 1 101 ? -6.071 -7.242 14.987 1.00 94.31 101 LEU A O 1
ATOM 807 N N . SER A 1 102 ? -5.499 -5.759 13.411 1.00 93.56 102 SER A N 1
ATOM 808 C CA . SER A 1 102 ? -5.924 -4.606 14.213 1.00 93.56 102 SER A CA 1
ATOM 809 C C . SER A 1 102 ? -7.430 -4.612 14.493 1.00 93.56 102 SER A C 1
A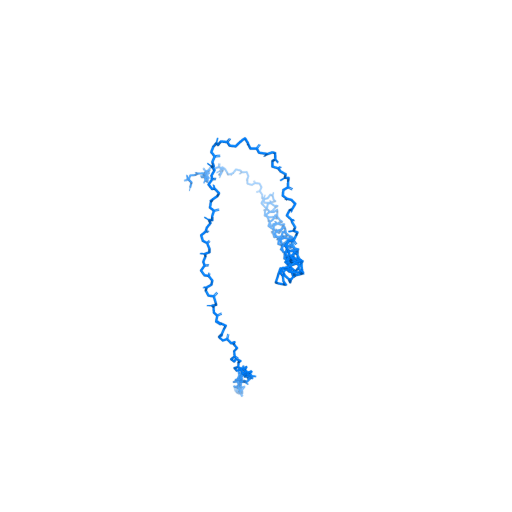TOM 811 O O . SER A 1 102 ? -7.850 -4.235 15.588 1.00 93.56 102 SER A O 1
ATOM 813 N N . ARG A 1 103 ? -8.238 -5.079 13.533 1.00 93.62 103 ARG A N 1
ATOM 814 C CA . ARG A 1 103 ? -9.691 -5.195 13.678 1.00 93.62 103 ARG A CA 1
ATOM 815 C C . ARG A 1 103 ? -10.075 -6.307 14.637 1.00 93.62 103 ARG A C 1
ATOM 817 O O . ARG A 1 103 ? -10.958 -6.086 15.458 1.00 93.62 103 ARG A O 1
ATOM 824 N N . GLU A 1 104 ? -9.406 -7.456 14.573 1.00 92.19 104 GLU A N 1
ATOM 825 C CA . GLU A 1 104 ? -9.637 -8.551 15.524 1.00 92.19 104 GLU A CA 1
ATOM 826 C C . GLU A 1 104 ? -9.364 -8.091 16.957 1.00 92.19 104 GLU A C 1
ATOM 828 O O . GLU A 1 104 ? -10.221 -8.227 17.829 1.00 92.19 104 GLU A O 1
ATOM 833 N N . LYS A 1 105 ? -8.235 -7.409 17.176 1.00 93.00 105 LYS A N 1
ATOM 834 C CA . LYS A 1 105 ? -7.910 -6.851 18.491 1.00 93.00 105 LYS A CA 1
ATOM 835 C C . LYS A 1 105 ? -8.953 -5.838 18.975 1.00 93.00 105 LYS A C 1
ATOM 837 O O . LYS A 1 105 ? -9.357 -5.870 20.135 1.00 93.00 105 LYS A O 1
ATOM 842 N N . GLN A 1 106 ? -9.406 -4.938 18.100 1.00 92.06 106 GLN A N 1
ATOM 843 C CA . GLN A 1 106 ? -10.459 -3.982 18.455 1.00 92.06 106 GLN A CA 1
ATOM 844 C C . GLN A 1 106 ? -11.777 -4.684 18.794 1.00 92.06 106 GLN A C 1
ATOM 846 O O . GLN A 1 106 ? -12.453 -4.273 19.735 1.00 92.06 106 GLN A O 1
ATOM 851 N N . ALA A 1 107 ? -12.138 -5.742 18.065 1.00 93.31 107 ALA A N 1
ATOM 852 C CA . ALA A 1 107 ? -13.340 -6.519 18.338 1.00 93.31 107 ALA A CA 1
ATOM 853 C C . ALA A 1 107 ? -13.267 -7.206 19.710 1.00 93.31 107 ALA A C 1
ATOM 855 O O . ALA A 1 107 ? -14.229 -7.140 20.474 1.00 93.31 107 ALA A O 1
ATOM 856 N N . GLU A 1 108 ? -12.117 -7.785 20.063 1.00 93.69 108 GLU A N 1
ATOM 857 C CA . GLU A 1 108 ? -11.893 -8.363 21.392 1.00 93.69 108 GLU A CA 1
ATOM 858 C C . GLU A 1 108 ? -12.003 -7.320 22.507 1.00 93.69 108 GLU A C 1
ATOM 860 O O . GLU A 1 108 ? -12.656 -7.558 23.526 1.00 93.69 108 GLU A O 1
ATOM 865 N N . ASP A 1 109 ? -11.377 -6.156 22.328 1.00 93.88 109 ASP A N 1
ATOM 866 C CA . ASP A 1 109 ? -11.399 -5.089 23.330 1.00 93.88 109 ASP A CA 1
ATOM 867 C C . ASP A 1 109 ? -12.816 -4.533 23.531 1.00 93.88 109 ASP A C 1
ATOM 869 O O . ASP A 1 109 ? -13.223 -4.262 24.665 1.00 93.88 109 ASP A O 1
ATOM 873 N N . MET A 1 110 ? -13.599 -4.408 22.455 1.00 91.56 110 MET A N 1
ATOM 874 C CA . MET A 1 110 ? -15.009 -4.018 22.550 1.00 91.56 110 MET A CA 1
ATOM 875 C C . MET A 1 110 ? -15.857 -5.115 23.196 1.00 91.56 110 MET A C 1
ATOM 877 O O . MET A 1 110 ? -16.689 -4.797 24.041 1.0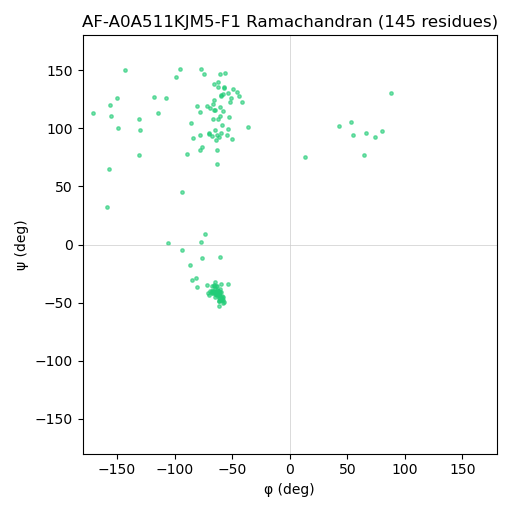0 91.56 110 MET A O 1
ATOM 881 N N . GLY A 1 111 ? -15.607 -6.388 22.884 1.00 93.38 111 GLY A N 1
ATOM 882 C CA . GLY A 1 111 ? -16.276 -7.519 23.530 1.00 93.38 111 GLY A CA 1
ATOM 883 C C . GLY A 1 111 ? -16.072 -7.525 25.047 1.00 93.38 111 GLY A C 1
ATOM 884 O O . GLY A 1 111 ? -17.040 -7.630 25.796 1.00 93.38 111 GLY A O 1
ATOM 885 N N . LYS A 1 112 ? -14.837 -7.293 25.513 1.00 95.12 112 LYS A N 1
ATOM 886 C CA . LYS A 1 112 ? -14.524 -7.180 26.952 1.00 95.12 112 LYS A CA 1
ATOM 887 C C . LYS A 1 112 ? -15.268 -6.022 27.620 1.00 95.12 112 LYS A C 1
ATOM 889 O O . LYS A 1 112 ? -15.749 -6.165 28.742 1.00 95.12 112 LYS A O 1
ATOM 894 N N . ARG A 1 113 ? -15.370 -4.871 26.944 1.00 93.94 113 ARG A N 1
ATOM 895 C CA . ARG A 1 113 ? -16.117 -3.7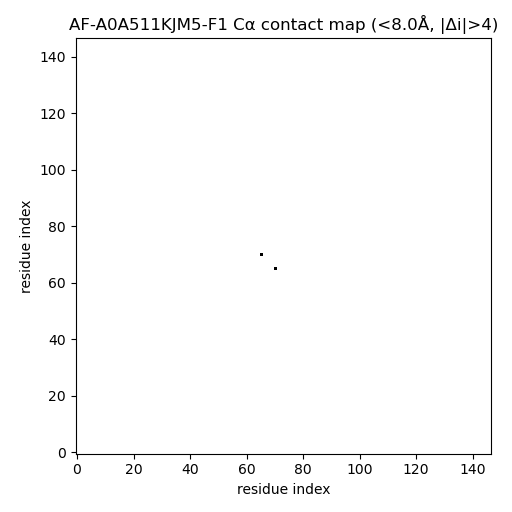08 27.456 1.00 93.94 113 ARG A CA 1
ATOM 896 C C . ARG A 1 113 ? -17.613 -3.982 27.533 1.00 93.94 113 ARG A C 1
ATOM 898 O O . ARG A 1 113 ? -18.234 -3.604 28.520 1.00 93.94 113 ARG A O 1
ATOM 905 N N . VAL A 1 114 ? -18.178 -4.636 26.519 1.00 93.75 114 VAL A N 1
ATOM 906 C CA . VAL A 1 114 ? -19.589 -5.046 26.520 1.00 93.75 114 VAL A CA 1
ATOM 907 C C . VAL A 1 114 ? -19.849 -6.004 27.674 1.00 93.75 114 VAL A C 1
ATOM 909 O O . VAL A 1 114 ? -20.742 -5.742 28.468 1.00 93.75 114 VAL A O 1
ATOM 912 N N . GLU A 1 115 ? -19.022 -7.034 27.843 1.00 94.94 115 GLU A N 1
ATOM 913 C CA . GLU A 1 115 ? -19.175 -7.993 28.938 1.00 94.94 115 GLU A CA 1
ATOM 914 C C . GLU A 1 115 ? -19.082 -7.312 30.315 1.00 94.94 115 GLU A C 1
ATOM 916 O O . GLU A 1 115 ? -19.859 -7.608 31.223 1.00 94.94 115 GLU A O 1
ATOM 921 N N . GLN A 1 116 ? -18.160 -6.361 30.483 1.00 93.62 116 GLN A N 1
ATOM 922 C CA . GLN A 1 116 ? -18.067 -5.576 31.712 1.00 93.62 116 GLN A CA 1
ATOM 923 C C . GLN A 1 116 ? -19.351 -4.772 31.970 1.00 93.62 116 GLN A C 1
ATOM 925 O O . GLN A 1 116 ? -19.899 -4.840 33.071 1.00 93.62 116 GLN A O 1
ATOM 930 N N . LEU A 1 117 ? -19.847 -4.052 30.963 1.00 93.94 117 LEU A N 1
ATOM 931 C CA . LEU A 1 117 ? -21.076 -3.262 31.072 1.00 93.94 117 LEU A CA 1
ATOM 932 C C . LEU A 1 117 ? -22.305 -4.145 31.320 1.00 93.94 117 LEU A C 1
ATOM 934 O O . LEU A 1 117 ? -23.195 -3.764 32.077 1.00 93.94 117 LEU A O 1
ATOM 938 N N . GLU A 1 118 ? -22.354 -5.338 30.735 1.00 92.81 118 GLU A N 1
ATOM 939 C CA . GLU A 1 118 ? -23.413 -6.316 30.980 1.00 92.81 118 GLU A CA 1
ATOM 940 C C . GLU A 1 118 ? -23.388 -6.832 32.420 1.00 92.81 118 GLU A C 1
ATOM 942 O O . GLU A 1 118 ? -24.446 -6.945 33.043 1.00 92.81 118 GLU A O 1
ATOM 947 N N . ARG A 1 119 ? -22.203 -7.084 32.992 1.00 91.56 119 ARG A N 1
ATOM 948 C CA . ARG A 1 119 ? -22.077 -7.432 34.417 1.00 91.56 119 ARG A CA 1
ATOM 949 C C . ARG A 1 119 ? -22.525 -6.282 35.316 1.00 91.56 119 ARG A C 1
ATOM 951 O O . ARG A 1 119 ? -23.249 -6.523 36.278 1.00 91.56 119 ARG A O 1
ATOM 958 N N . GLU A 1 120 ? -22.139 -5.048 35.003 1.00 90.38 120 GLU A N 1
ATOM 959 C CA . GLU A 1 120 ? -22.574 -3.857 35.746 1.00 90.38 120 GLU A CA 1
ATOM 960 C C . GLU A 1 120 ? -24.098 -3.671 35.668 1.00 90.38 120 GLU A C 1
ATOM 962 O O . GLU A 1 120 ? -24.743 -3.435 36.692 1.00 90.38 120 GLU A O 1
ATOM 967 N N . LEU A 1 121 ? -24.702 -3.873 34.491 1.00 88.56 121 LEU A N 1
ATOM 968 C CA . LEU A 1 121 ? -26.156 -3.868 34.317 1.00 88.56 121 LEU A CA 1
ATOM 969 C C . LEU A 1 121 ? -26.838 -5.005 35.078 1.00 88.56 121 LEU A C 1
ATOM 971 O O . LEU A 1 121 ? -27.890 -4.782 35.675 1.00 88.56 121 LEU A O 1
ATOM 975 N N . ALA A 1 122 ? -26.269 -6.210 35.084 1.00 87.81 122 ALA A N 1
ATOM 976 C CA . ALA A 1 122 ? -26.812 -7.337 35.835 1.00 87.81 122 ALA A CA 1
ATOM 977 C C . ALA A 1 122 ? -26.798 -7.058 37.345 1.00 87.81 122 ALA A C 1
ATOM 979 O O . ALA A 1 122 ? -27.794 -7.318 38.018 1.00 87.81 122 ALA A O 1
ATOM 980 N N . VAL A 1 123 ? -25.723 -6.459 37.867 1.00 87.69 123 VAL A N 1
ATOM 981 C CA . VAL A 1 123 ? -25.633 -6.022 39.270 1.00 87.69 123 VAL A CA 1
ATOM 982 C C . VAL A 1 123 ? -26.640 -4.910 39.567 1.00 87.69 123 VAL A C 1
ATOM 984 O O . VAL A 1 123 ? -27.355 -4.994 40.561 1.00 87.69 123 VAL A O 1
ATOM 987 N N . ALA A 1 124 ? -26.758 -3.902 38.699 1.00 82.12 124 ALA A N 1
ATOM 988 C CA . ALA A 1 124 ? -27.722 -2.812 38.868 1.00 82.12 124 ALA A CA 1
ATOM 989 C C . ALA A 1 124 ? -29.182 -3.294 38.788 1.00 82.12 124 ALA A C 1
ATOM 991 O O . ALA A 1 124 ? -30.050 -2.756 39.471 1.00 82.12 124 ALA A O 1
ATOM 992 N N . ARG A 1 125 ? -29.451 -4.326 37.981 1.00 78.06 125 ARG A N 1
ATOM 993 C CA . ARG A 1 125 ? -30.779 -4.933 37.817 1.00 78.06 125 ARG A CA 1
ATOM 994 C C . ARG A 1 125 ? -31.127 -5.931 38.924 1.00 78.06 125 ARG A C 1
ATOM 996 O O . ARG A 1 125 ? -32.307 -6.113 39.205 1.00 78.06 125 ARG A O 1
ATOM 1003 N N . ALA A 1 126 ? -30.130 -6.584 39.521 1.00 75.69 126 ALA A N 1
ATOM 1004 C CA . ALA A 1 126 ? -30.293 -7.474 40.674 1.00 75.69 126 ALA A CA 1
ATOM 1005 C C . ALA A 1 126 ? -30.254 -6.724 42.020 1.00 75.69 126 ALA A C 1
ATOM 1007 O O . ALA A 1 126 ? -30.713 -7.254 43.032 1.00 75.69 126 ALA A O 1
ATOM 1008 N N . GLY A 1 127 ? -29.731 -5.494 42.039 1.00 56.28 127 GLY A N 1
ATOM 1009 C CA . GLY A 1 127 ? -29.906 -4.555 43.141 1.00 56.28 127 GLY A CA 1
ATOM 1010 C C . GLY A 1 127 ? -31.392 -4.244 43.353 1.00 56.28 127 GLY A C 1
ATOM 1011 O O . GLY A 1 127 ? -32.165 -4.260 42.393 1.00 56.28 127 GLY A O 1
ATOM 1012 N N . PRO A 1 128 ? -31.824 -4.006 44.605 1.00 50.69 128 PRO A N 1
ATOM 1013 C CA . PRO A 1 128 ? -33.235 -3.845 44.925 1.00 50.69 128 PRO A CA 1
ATOM 1014 C C . PRO A 1 128 ? -33.795 -2.706 44.083 1.00 50.69 128 PRO A C 1
ATOM 1016 O O . PRO A 1 128 ? -33.154 -1.664 43.970 1.00 50.69 128 PRO A O 1
ATOM 1019 N N . ALA A 1 129 ? -34.966 -2.927 43.485 1.00 54.28 129 ALA A N 1
ATOM 1020 C CA . ALA A 1 129 ? -35.683 -1.957 42.677 1.00 54.28 129 ALA A CA 1
ATOM 1021 C C . ALA A 1 129 ? -35.809 -0.616 43.420 1.00 54.28 129 ALA A C 1
ATOM 1023 O O . ALA A 1 129 ? -36.776 -0.374 44.141 1.00 54.28 129 ALA A O 1
ATOM 1024 N N . VAL A 1 130 ? -34.837 0.276 43.225 1.00 54.34 130 VAL A N 1
ATOM 1025 C CA . VAL A 1 130 ? -35.003 1.696 43.501 1.00 54.34 130 VAL A CA 1
ATOM 1026 C C . VAL A 1 130 ? -35.824 2.219 42.338 1.00 54.34 130 VAL A C 1
ATOM 1028 O O . VAL A 1 130 ? -35.328 2.684 41.314 1.00 54.34 130 VAL A O 1
ATOM 1031 N N . ALA A 1 131 ? -37.129 2.041 42.503 1.00 55.41 131 ALA A N 1
ATOM 1032 C CA . ALA A 1 131 ? -38.119 2.904 41.912 1.00 55.41 131 ALA A CA 1
ATOM 1033 C C . ALA A 1 131 ? -37.683 4.366 42.104 1.00 55.41 131 ALA A C 1
ATOM 1035 O O . ALA A 1 131 ? -37.402 4.791 43.222 1.00 55.41 131 ALA A O 1
ATOM 1036 N N . GLY A 1 132 ? -37.658 5.119 41.006 1.00 58.84 132 GLY A N 1
ATOM 1037 C CA . GLY A 1 132 ? -37.647 6.577 41.026 1.00 58.84 132 GLY A CA 1
ATOM 1038 C C . GLY A 1 132 ? -36.293 7.226 41.303 1.00 58.84 132 GLY A C 1
ATOM 1039 O O . GLY A 1 132 ? -35.929 7.497 42.441 1.00 58.84 132 GLY A O 1
ATOM 1040 N N . SER A 1 133 ? -35.610 7.6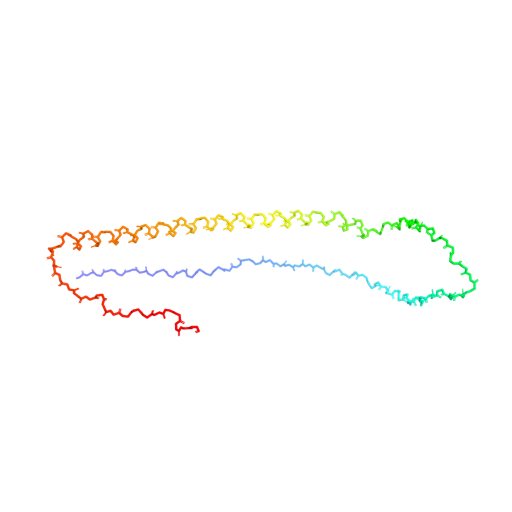42 40.240 1.00 44.34 133 SER A N 1
ATOM 1041 C CA . SER A 1 133 ? -34.922 8.930 40.282 1.00 44.34 133 SER A CA 1
ATOM 1042 C C . SER A 1 133 ? -34.880 9.527 38.884 1.00 44.34 133 SER A C 1
ATOM 1044 O O . SER A 1 133 ? -34.089 9.137 38.024 1.00 44.34 133 SER A O 1
ATOM 1046 N N . ASP A 1 134 ? -35.800 10.460 38.674 1.00 48.62 134 ASP A N 1
ATOM 1047 C CA . ASP A 1 134 ? -35.714 11.543 37.709 1.00 48.62 134 ASP A CA 1
ATOM 1048 C C . ASP A 1 134 ? -34.279 12.069 37.585 1.00 48.62 134 ASP A C 1
ATOM 1050 O O . ASP A 1 134 ? -33.821 12.844 38.426 1.00 48.62 134 ASP A O 1
ATOM 1054 N N . ARG A 1 135 ? -33.547 11.673 36.537 1.00 47.38 135 ARG A N 1
ATOM 1055 C CA . ARG A 1 135 ? -32.322 12.390 36.142 1.00 47.38 135 ARG A CA 1
ATOM 1056 C C . ARG A 1 135 ? -31.862 12.182 34.700 1.00 47.38 135 ARG A C 1
ATOM 1058 O O . ARG A 1 135 ? -30.682 12.319 34.406 1.00 47.38 135 ARG A O 1
ATOM 1065 N N . VAL A 1 136 ? -32.793 11.977 33.767 1.00 52.94 136 VAL A N 1
ATOM 1066 C CA . VAL A 1 136 ? -32.531 12.158 32.319 1.00 52.94 136 VAL A CA 1
ATOM 1067 C C . VAL A 1 136 ? -32.918 13.583 31.888 1.00 52.94 136 VAL A C 1
ATOM 1069 O O . VAL A 1 136 ? -33.567 13.822 30.877 1.00 52.94 136 VAL A O 1
ATOM 1072 N N . GLN A 1 137 ? -32.519 14.564 32.698 1.00 53.66 137 GLN A N 1
ATOM 1073 C CA . GLN A 1 137 ? -32.493 15.981 32.342 1.00 53.66 137 GLN A CA 1
ATOM 1074 C C . GLN A 1 137 ? -31.122 16.546 32.720 1.00 53.66 137 GLN A C 1
ATOM 1076 O O . GLN A 1 137 ? -30.970 17.242 33.717 1.00 53.66 137 GLN A O 1
ATOM 1081 N N . SER A 1 138 ? -30.100 16.262 31.916 1.00 53.09 138 SER A N 1
ATOM 1082 C CA . SER A 1 138 ? -29.015 17.224 31.732 1.00 53.09 138 SER A CA 1
ATOM 1083 C C . SER A 1 138 ? -28.304 16.993 30.406 1.00 53.09 138 SER A C 1
ATOM 1085 O O . SER A 1 138 ? -27.724 15.938 30.165 1.00 53.09 138 SER A O 1
ATOM 1087 N N . SER A 1 139 ? -28.346 18.048 29.593 1.00 58.44 139 SER A N 1
ATOM 1088 C CA . SER A 1 139 ? -27.396 18.394 28.538 1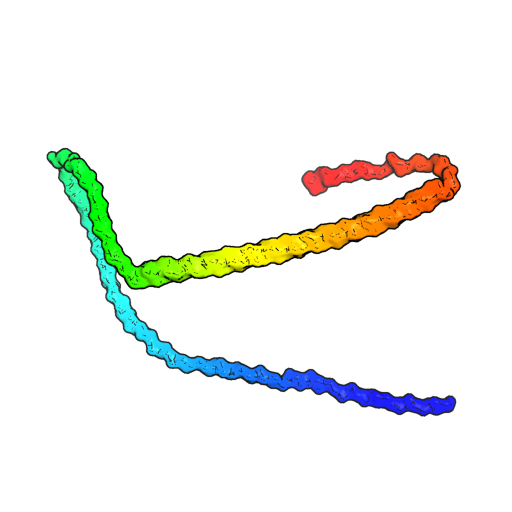.00 58.44 139 SER A CA 1
ATOM 1089 C C . SER A 1 139 ? -27.276 17.438 27.352 1.00 58.44 139 SER A C 1
ATOM 1091 O O . SER A 1 139 ? -26.251 16.794 27.146 1.00 58.44 139 SER A O 1
ATOM 1093 N N . GLY A 1 140 ? -28.260 17.525 26.455 1.00 56.44 140 GLY A N 1
ATOM 1094 C CA . GLY A 1 140 ? -28.004 17.430 25.018 1.00 56.44 140 GLY A CA 1
ATOM 1095 C C . GLY A 1 140 ? -27.119 18.594 24.558 1.00 56.44 140 GLY A C 1
ATOM 1096 O O . GLY A 1 140 ? -27.585 19.504 23.875 1.00 56.44 140 GLY A O 1
ATOM 1097 N N . GLN A 1 141 ? -25.849 18.600 24.970 1.00 59.91 141 GLN A N 1
ATOM 1098 C CA . GLN A 1 141 ? -24.836 19.419 24.318 1.00 59.91 141 GLN A CA 1
ATOM 1099 C C . GLN A 1 141 ? -24.582 18.803 22.945 1.00 59.91 141 GLN A C 1
ATOM 1101 O O . GLN A 1 141 ? -23.861 17.823 22.780 1.00 59.91 141 GLN A O 1
ATOM 1106 N N . SER A 1 142 ? -25.272 19.365 21.962 1.00 67.69 142 SER A N 1
ATOM 1107 C CA . SER A 1 142 ? -25.116 19.060 20.555 1.00 67.69 142 SER A CA 1
ATOM 1108 C C . SER A 1 142 ? -23.684 19.370 20.112 1.00 67.69 142 SER A C 1
ATOM 1110 O O . SER A 1 142 ? -23.240 20.517 20.126 1.00 67.69 142 SER A O 1
ATOM 1112 N N . TRP A 1 143 ? -22.976 18.332 19.665 1.00 69.00 143 TRP A N 1
ATOM 1113 C CA . TRP A 1 143 ? -21.599 18.397 19.154 1.00 69.00 143 TRP A CA 1
ATOM 1114 C C . TRP A 1 143 ? -21.420 19.308 17.918 1.00 69.00 143 TRP A C 1
ATOM 1116 O O . TRP A 1 143 ? -20.304 19.637 17.537 1.00 69.00 143 TRP A O 1
ATOM 1126 N N . TRP A 1 144 ? -22.524 19.758 17.311 1.00 77.50 144 TRP A N 1
ATOM 1127 C CA . TRP A 1 144 ? -22.549 20.617 16.127 1.00 77.50 144 TRP A CA 1
ATOM 1128 C C . TRP A 1 144 ? -22.215 22.082 16.436 1.00 77.50 144 TRP A C 1
ATOM 1130 O O . TRP A 1 144 ? -21.997 22.852 15.514 1.00 77.50 144 TRP A O 1
ATOM 1140 N N . LYS A 1 145 ? -22.166 22.487 17.713 1.00 70.12 145 LYS A N 1
ATOM 1141 C CA . LYS A 1 145 ? -21.802 23.861 18.113 1.00 70.12 145 LYS A CA 1
ATOM 1142 C C . LYS A 1 145 ? -20.296 24.165 18.047 1.00 70.12 145 LYS A C 1
ATOM 1144 O O . LYS A 1 145 ? -19.896 25.255 18.442 1.00 70.12 145 LYS A O 1
ATOM 1149 N N . PHE A 1 146 ? -19.475 23.212 17.607 1.00 72.25 146 PHE A N 1
ATOM 1150 C CA . PHE A 1 146 ? -18.013 23.332 17.567 1.00 72.25 146 PHE A CA 1
ATOM 1151 C C . PHE A 1 146 ? -17.440 23.535 16.150 1.00 72.25 146 PHE A C 1
ATOM 1153 O O . PHE A 1 146 ? -16.224 23.625 16.003 1.00 72.25 146 PHE A O 1
ATOM 1160 N N . TRP A 1 147 ? -18.295 23.605 15.127 1.00 58.19 147 TRP A N 1
ATOM 1161 C CA . TRP A 1 147 ? -17.919 23.894 13.740 1.00 58.19 147 TRP A CA 1
ATOM 1162 C C . TRP A 1 147 ? -18.505 25.226 13.282 1.00 58.19 147 TRP A C 1
ATOM 1164 O O . TRP A 1 147 ? -19.656 25.521 13.677 1.00 58.19 147 TRP A O 1
#

Foldseek 3Di:
DDDDDDDDDDDDPPDDDDDDDPDDDDDDDDPDPPPPPPDDPDPDPPPDVPDDDDDPDPPPPPPDPDDPVNVVCVVVVVVVVVVVVVVVVVVVVVVVVVVVVVVVVVVVVVVVVVVVVVVVVVVVVPPPPPDDDPDPDDDPPPPVVPD

pLDDT: mean 71.08, std 18.7, range [43.41, 97.94]

Radius of gyration: 41.06 Å; Cα contacts (8 Å, |Δi|>4): 1; chains: 1; bounding box: 79×41×123 Å

Secondary structure (DSSP, 8-state):
-------------------------------------PPPP-------TTSPPP---------PPPPHHHHHHHHHHHHHHHHHHHHHHHHHHHHHHHHHHHHHHHHHHHHHHHHHHHHHHHHHHHS----------S----GGGG-

Sequence (147 aa):
MLSRAALSHDALNKSSRLTVPSFLPSLPAPTRPYARRYATPSTEPNIDPRFPPEPRQPLVREPKPPNATSEFYRNLIPSMLHCLALGSIVYYALEFGYMYLSREKQAEDMGKRVEQLERELAVARAGPAVAGSDRVQSSGQSWWKFW

Mean predicted aligned error: 22.22 Å

Organism: Rhodotorula toruloides (NCBI:txid5286)

Solvent-accessible surface area (backbone atoms only — not comparable to full-atom values): 10203 Å² total; per-residue (Å²): 135,83,90,84,88,82,81,89,80,90,72,87,80,79,88,74,87,81,92,79,85,86,82,76,82,89,77,93,77,77,92,72,79,79,79,79,72,74,80,76,78,82,79,72,79,84,80,65,90,86,62,80,84,71,84,81,69,81,78,77,70,72,79,72,78,79,50,73,70,57,55,52,49,65,64,47,51,57,58,54,50,51,52,52,52,53,50,50,52,53,50,51,54,51,52,51,50,51,54,50,55,53,48,54,54,49,51,51,55,49,49,54,50,50,52,51,52,49,52,52,49,50,51,63,67,70,40,79,87,74,75,83,77,96,69,97,78,77,76,90,74,62,78,70,81,81,113